Protein AF-A0A958XZW8-F1 (afdb_monomer_lite)

Foldseek 3Di:
DPPVPVVVVVVVCVVVVPDPDVVVVVVVVVVVVVVPDDDDDDDPDDDCVVVVVVVVVVVVVVVVVVVVVVVVVVVVVVVVVVVVVVVQVVLCLVLLQQQFDSCLLVACPDPPQNSQGHGPSGDHPPVSVVVPPVVVVDVVVDPDDPPPDPPPPDPPDDDD

Radius of gyration: 36.6 Å; chains: 1; bounding box: 78×65×106 Å

pLDDT: mean 78.91, std 19.85, range [43.59, 98.62]

Structure (mmCIF, N/CA/C/O backbone):
data_AF-A0A958XZW8-F1
#
_entry.id   AF-A0A958XZW8-F1
#
loop_
_atom_site.group_PDB
_atom_site.id
_atom_site.type_symbol
_atom_site.label_atom_id
_atom_site.label_alt_id
_atom_site.label_comp_id
_atom_site.label_asym_id
_atom_site.label_entity_id
_atom_site.label_seq_id
_atom_site.pdbx_PDB_ins_code
_atom_site.Cartn_x
_atom_site.Cartn_y
_atom_site.Cartn_z
_atom_site.occupancy
_atom_site.B_iso_or_equiv
_atom_site.auth_seq_id
_atom_site.auth_comp_id
_atom_site.auth_asym_id
_atom_site.auth_atom_id
_atom_site.pdbx_PDB_model_num
ATOM 1 N N . MET A 1 1 ? -30.404 42.952 19.477 1.00 46.97 1 MET A N 1
ATOM 2 C CA . MET A 1 1 ? -29.632 41.928 18.743 1.00 46.97 1 MET A CA 1
ATOM 3 C C . MET A 1 1 ? -29.559 40.694 19.629 1.00 46.97 1 MET A C 1
ATOM 5 O O . MET A 1 1 ? -28.821 40.729 20.600 1.00 46.97 1 MET A O 1
ATOM 9 N N . ASN A 1 2 ? -30.398 39.679 19.391 1.00 51.16 2 ASN A N 1
ATOM 10 C CA . ASN A 1 2 ? -30.348 38.408 20.133 1.00 51.16 2 ASN A CA 1
ATOM 11 C C . ASN A 1 2 ? -30.970 37.252 19.317 1.00 51.16 2 ASN A C 1
ATOM 13 O O . ASN A 1 2 ? -31.721 36.444 19.837 1.00 51.16 2 ASN A O 1
ATOM 17 N N . THR A 1 3 ? -30.706 37.211 18.008 1.00 52.12 3 THR A N 1
ATOM 18 C CA . THR A 1 3 ? -31.340 36.283 17.048 1.00 52.12 3 THR A CA 1
ATOM 19 C C . THR A 1 3 ? -30.504 35.031 16.740 1.00 52.12 3 THR A C 1
ATOM 21 O O . THR A 1 3 ? -30.915 34.208 15.928 1.00 52.12 3 THR A O 1
ATOM 24 N N . SER A 1 4 ? -29.332 34.856 17.365 1.00 54.22 4 SER A N 1
ATOM 25 C CA . SER A 1 4 ? -28.443 33.716 17.071 1.00 54.22 4 SER A CA 1
ATOM 26 C C . S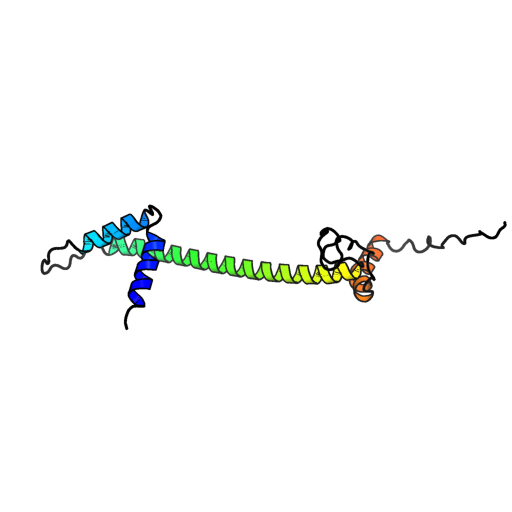ER A 1 4 ? -28.797 32.423 17.811 1.00 54.22 4 SER A C 1
ATOM 28 O O . SER A 1 4 ? 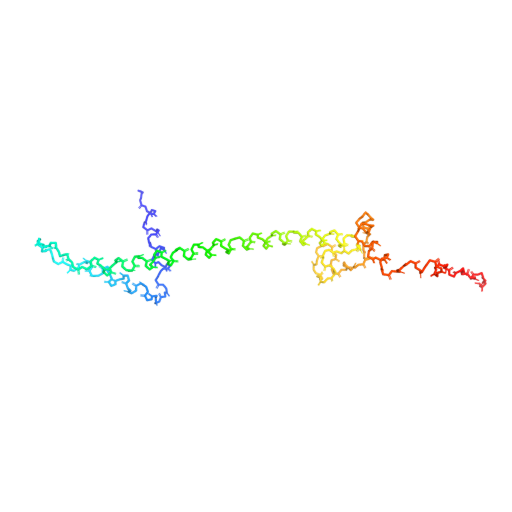-28.465 31.351 17.315 1.00 54.22 4 SER A O 1
ATOM 30 N N . ASN A 1 5 ? -29.477 32.487 18.961 1.00 56.12 5 ASN A N 1
ATOM 31 C CA . ASN A 1 5 ? -29.791 31.279 19.739 1.00 56.12 5 ASN A CA 1
ATOM 32 C C . ASN A 1 5 ? -31.088 30.585 19.292 1.00 56.12 5 ASN A C 1
ATOM 34 O O . ASN A 1 5 ? -31.164 29.359 19.357 1.00 56.12 5 ASN A O 1
ATOM 38 N N . ASP A 1 6 ? -32.059 31.329 18.759 1.00 57.34 6 ASP A N 1
ATOM 39 C CA . ASP A 1 6 ? -33.332 30.756 18.296 1.00 57.34 6 ASP A CA 1
ATOM 40 C C . ASP A 1 6 ? -33.156 29.937 17.004 1.00 57.34 6 ASP A C 1
ATOM 42 O O . ASP A 1 6 ? -33.773 28.885 16.833 1.00 57.34 6 ASP A O 1
ATOM 46 N N . ASN A 1 7 ? -32.220 30.344 16.139 1.00 62.38 7 ASN A N 1
ATOM 47 C CA . ASN A 1 7 ? -31.899 29.625 14.902 1.00 62.38 7 ASN A CA 1
ATOM 48 C C . ASN A 1 7 ? -31.151 28.305 15.142 1.00 62.38 7 ASN A C 1
ATOM 50 O O . ASN A 1 7 ? -31.305 27.362 14.368 1.00 62.38 7 ASN A O 1
ATOM 54 N N . LEU A 1 8 ? -30.369 28.205 16.222 1.00 58.97 8 LEU A N 1
ATOM 55 C CA . LEU A 1 8 ? -29.655 26.972 16.561 1.00 58.97 8 LEU A CA 1
ATOM 56 C C . LEU A 1 8 ? -30.615 25.906 17.112 1.00 58.97 8 LEU A C 1
ATOM 58 O O . LEU A 1 8 ? -30.478 24.726 16.799 1.00 58.97 8 LEU A O 1
ATOM 62 N N . MET A 1 9 ? -31.611 26.327 17.894 1.00 60.00 9 MET A N 1
ATOM 63 C CA . MET A 1 9 ? -32.650 25.450 18.442 1.00 60.00 9 MET A CA 1
ATOM 64 C C . MET A 1 9 ? -33.604 24.947 17.347 1.00 60.00 9 MET A C 1
ATOM 66 O O . MET A 1 9 ? -33.926 23.759 17.319 1.00 60.00 9 MET A O 1
ATOM 70 N N . ALA A 1 10 ? -33.986 25.814 16.401 1.00 64.25 10 ALA A N 1
ATOM 71 C CA . ALA A 1 10 ? -34.830 25.441 15.264 1.00 64.25 10 ALA A CA 1
ATOM 72 C C . ALA A 1 10 ? -34.135 24.440 14.320 1.00 64.25 10 ALA A C 1
ATOM 74 O O . ALA A 1 10 ? -34.711 23.403 13.994 1.00 64.25 10 ALA A O 1
ATOM 75 N N . ALA A 1 11 ? -32.866 24.681 13.969 1.00 64.06 11 ALA A N 1
ATOM 76 C CA . ALA A 1 11 ? -32.090 23.769 13.124 1.00 64.06 11 ALA A CA 1
ATOM 77 C C . ALA A 1 11 ? -31.862 22.395 13.786 1.00 64.06 11 ALA A C 1
ATOM 79 O O . ALA A 1 11 ? -31.885 21.359 13.118 1.00 64.06 11 ALA A O 1
ATOM 80 N N . LEU A 1 12 ? -31.695 22.367 15.113 1.00 62.59 12 LEU A N 1
ATOM 81 C CA . LEU A 1 12 ? -31.555 21.124 15.871 1.00 62.59 12 LEU A CA 1
ATOM 82 C C . LEU A 1 12 ? -32.871 20.327 15.922 1.00 62.59 12 LEU A C 1
ATOM 84 O O . LEU A 1 12 ? -32.843 19.097 15.888 1.00 62.59 12 LEU A O 1
ATOM 88 N N . MET A 1 13 ? -34.025 21.002 15.972 1.00 63.00 13 MET A N 1
ATOM 89 C CA . MET A 1 13 ? -35.333 20.340 15.893 1.00 63.00 13 MET A CA 1
ATOM 90 C C . MET A 1 13 ? -35.613 19.775 14.497 1.00 63.00 13 MET A C 1
ATOM 92 O O . MET A 1 13 ? -36.135 18.667 14.385 1.00 63.00 13 MET A O 1
ATOM 96 N N . GLU A 1 14 ? -35.210 20.477 13.440 1.00 66.25 14 GLU A N 1
ATOM 97 C CA . GLU A 1 14 ? -35.428 20.039 12.058 1.00 66.25 14 GLU A CA 1
ATOM 98 C C . GLU A 1 14 ? -34.575 18.811 11.690 1.00 66.25 14 GLU A C 1
ATOM 100 O O . GLU A 1 14 ? -35.052 17.891 11.026 1.00 66.25 14 GLU A O 1
ATOM 105 N N . GLN A 1 15 ? -33.363 18.698 12.246 1.00 60.94 15 GLN A N 1
ATOM 106 C CA . GLN A 1 15 ? -32.521 17.503 12.100 1.00 60.94 15 GLN A CA 1
ATOM 107 C C . GLN A 1 15 ? -33.044 16.283 12.893 1.00 60.94 15 GLN A C 1
ATOM 109 O O . GLN A 1 15 ? -32.688 15.143 12.585 1.00 60.94 15 GLN A O 1
ATOM 114 N N . MET A 1 16 ? -33.897 16.493 13.903 1.00 56.78 16 MET A N 1
ATOM 115 C CA . MET A 1 16 ? -34.440 15.429 14.763 1.00 56.78 16 MET A CA 1
ATOM 116 C C . MET A 1 16 ? -35.901 15.051 14.463 1.00 56.78 16 MET A C 1
ATOM 118 O O . MET A 1 16 ? -36.366 14.026 14.963 1.00 56.78 16 MET A O 1
ATOM 122 N N . GLY A 1 17 ? -36.617 15.828 13.643 1.00 53.50 17 GLY A N 1
ATOM 123 C CA . GLY A 1 17 ? -38.044 15.635 13.344 1.00 53.50 17 GLY A CA 1
ATOM 124 C C . GLY A 1 17 ? -38.372 14.697 12.173 1.00 53.50 17 GLY A C 1
ATOM 125 O O . GLY A 1 17 ? -39.540 14.399 11.950 1.00 53.50 17 GLY A O 1
ATOM 126 N N . GLY A 1 18 ? -37.374 14.219 11.422 1.00 51.06 18 GLY A N 1
ATOM 127 C CA . GLY A 1 18 ? -37.601 13.525 10.145 1.00 51.06 18 GLY A CA 1
ATOM 128 C C . GLY A 1 18 ? -37.793 12.005 10.193 1.00 51.06 18 GLY A C 1
ATOM 129 O O . GLY A 1 18 ? -38.060 11.410 9.157 1.00 51.06 18 GLY A O 1
ATOM 130 N N . ASN A 1 19 ? -37.640 11.342 11.342 1.00 54.47 19 ASN A N 1
ATOM 131 C CA . ASN A 1 19 ? -37.806 9.889 11.419 1.00 54.47 19 ASN A CA 1
ATOM 132 C C . ASN A 1 19 ? -38.362 9.469 12.777 1.00 54.47 19 ASN A C 1
ATOM 134 O O . ASN A 1 19 ? -37.862 9.916 13.808 1.00 54.47 19 ASN A O 1
ATOM 138 N N . ASN A 1 20 ? -39.354 8.573 12.754 1.00 57.66 20 ASN A N 1
ATOM 139 C CA . ASN A 1 20 ? -40.011 7.921 13.894 1.00 57.66 20 ASN A CA 1
ATOM 140 C C . ASN A 1 20 ? -39.010 7.138 14.759 1.00 57.66 20 ASN A C 1
ATOM 142 O O . ASN A 1 20 ? -38.967 5.909 14.756 1.00 57.66 20 ASN A O 1
ATOM 146 N N . ASN A 1 21 ? -38.140 7.852 15.466 1.00 63.53 21 ASN A N 1
ATOM 147 C CA . ASN A 1 21 ? -37.082 7.262 16.254 1.00 63.53 21 ASN A CA 1
ATOM 148 C C . ASN A 1 21 ? -37.671 6.935 17.636 1.00 63.53 21 ASN A C 1
ATOM 150 O O . ASN A 1 21 ? -38.019 7.864 18.371 1.00 63.53 21 ASN A O 1
ATOM 154 N N . PRO A 1 22 ? -37.770 5.654 18.041 1.00 65.56 22 PRO A N 1
ATOM 155 C CA . PRO A 1 22 ? -38.412 5.245 19.301 1.00 65.56 22 PRO A CA 1
ATOM 156 C C . PRO A 1 22 ? -37.764 5.878 20.546 1.00 65.56 22 PRO A C 1
ATOM 158 O O . PRO A 1 22 ? -38.363 5.956 21.616 1.00 65.56 22 PRO A O 1
ATOM 161 N N . LYS A 1 23 ? -36.537 6.394 20.405 1.00 62.50 23 LYS A N 1
ATOM 162 C CA . LYS A 1 23 ? -35.839 7.162 21.442 1.00 62.50 23 LYS A CA 1
ATOM 163 C C . LYS A 1 23 ? -36.467 8.538 21.707 1.00 62.50 23 LYS A C 1
ATOM 165 O O . LYS A 1 23 ? -36.442 8.978 22.851 1.00 62.50 23 LYS A O 1
ATOM 170 N N . MET A 1 24 ? -37.042 9.197 20.696 1.00 69.06 24 MET A N 1
ATOM 171 C CA . MET A 1 24 ? -37.719 10.495 20.853 1.00 69.06 24 MET A CA 1
ATOM 172 C C . MET A 1 24 ? -39.101 10.348 21.480 1.00 69.06 24 MET A C 1
ATOM 174 O O . MET A 1 24 ? -39.472 11.161 22.320 1.00 69.06 24 MET A O 1
ATOM 178 N N . GLU A 1 25 ? -39.827 9.278 21.155 1.00 68.50 25 GLU A N 1
ATOM 179 C CA . GLU A 1 25 ? -41.091 8.950 21.823 1.00 68.50 25 GLU A CA 1
ATOM 180 C C . GLU A 1 25 ? -40.869 8.716 23.326 1.00 68.50 25 GLU A C 1
ATOM 182 O O . GLU A 1 25 ? -41.598 9.237 24.171 1.00 68.50 25 GLU A O 1
ATOM 187 N N . MET A 1 26 ? -39.786 8.014 23.674 1.00 74.56 26 MET A N 1
ATOM 188 C CA . MET A 1 26 ? -39.373 7.831 25.063 1.00 74.56 26 MET A CA 1
ATOM 189 C C . MET A 1 26 ? -38.987 9.160 25.733 1.00 74.56 26 MET A C 1
ATOM 191 O O . MET A 1 26 ? -39.375 9.394 26.877 1.00 74.56 26 MET A O 1
ATOM 195 N N . LEU A 1 27 ? -38.277 10.049 25.030 1.00 79.31 27 LEU A N 1
ATOM 196 C CA . LEU A 1 27 ? -37.881 11.358 25.559 1.00 79.31 27 LEU A CA 1
ATOM 197 C C . LEU A 1 27 ? -39.095 12.274 25.805 1.00 79.31 27 LEU A C 1
ATOM 199 O O . LEU A 1 27 ? -39.205 12.882 26.869 1.00 79.31 27 LEU A O 1
ATOM 203 N N . ALA A 1 28 ? -40.039 12.319 24.861 1.00 77.06 28 ALA A N 1
ATOM 204 C CA . ALA A 1 28 ? -41.285 13.073 24.980 1.00 77.06 28 ALA A CA 1
ATOM 205 C C . ALA A 1 28 ? -42.142 12.565 26.150 1.00 77.06 28 ALA A C 1
ATOM 207 O O . ALA A 1 28 ? -42.700 13.358 26.909 1.00 77.06 28 ALA A O 1
ATOM 208 N N . LYS A 1 29 ? -42.181 11.244 26.360 1.00 73.19 29 LYS A N 1
ATOM 209 C CA . LYS A 1 29 ? -42.893 10.621 27.483 1.00 73.19 29 LYS A CA 1
ATOM 210 C C . LYS A 1 29 ? -42.272 10.969 28.840 1.00 73.19 29 LYS A C 1
ATOM 212 O O . LYS A 1 29 ? -43.008 11.176 29.800 1.00 73.19 29 LYS A O 1
ATOM 217 N N . ILE A 1 30 ? -40.942 11.088 28.912 1.00 77.56 30 ILE A N 1
ATOM 218 C CA . ILE A 1 30 ? -40.216 11.504 30.126 1.00 77.56 30 ILE A CA 1
ATOM 219 C C . ILE A 1 30 ? -40.477 12.984 30.443 1.00 77.56 30 ILE A C 1
ATOM 221 O O . ILE A 1 30 ? -40.742 13.322 31.597 1.00 77.56 30 ILE A O 1
ATOM 225 N N . LEU A 1 31 ? -40.467 13.858 29.431 1.00 78.19 31 LEU A N 1
ATOM 226 C CA . LEU A 1 31 ? -40.761 15.287 29.605 1.00 78.19 31 LEU A CA 1
ATOM 227 C C . LEU A 1 31 ? -42.217 15.525 30.036 1.00 78.19 31 LEU A C 1
ATOM 229 O O . LEU A 1 31 ? -42.473 16.303 30.954 1.00 78.19 31 LEU A O 1
ATOM 233 N N . ALA A 1 32 ? -43.170 14.797 29.448 1.00 71.44 32 ALA A N 1
ATOM 234 C CA . ALA A 1 32 ? -44.581 14.872 29.829 1.00 71.44 32 ALA A CA 1
ATOM 235 C C . ALA A 1 32 ? -44.852 14.348 31.254 1.00 71.44 32 ALA A C 1
ATOM 237 O O . ALA A 1 32 ? -45.772 14.822 31.922 1.00 71.44 32 ALA A O 1
ATOM 238 N N . GLN A 1 33 ? -44.047 13.397 31.745 1.00 69.56 33 GLN A N 1
ATOM 239 C CA . GLN A 1 33 ? -44.159 12.880 33.113 1.00 69.56 33 GLN A CA 1
ATOM 240 C C . GLN A 1 33 ? -43.666 13.867 34.175 1.00 69.56 33 GLN A C 1
ATOM 242 O O . GLN A 1 33 ? -44.190 13.860 35.288 1.00 69.56 33 GLN A O 1
ATOM 247 N N . GLN A 1 34 ? -42.693 14.722 33.852 1.00 63.12 34 GLN A N 1
ATOM 248 C CA . GLN A 1 34 ? -42.185 15.717 34.800 1.00 63.12 34 GLN A CA 1
ATOM 249 C C . GLN A 1 34 ? -43.134 16.908 34.981 1.00 63.12 34 GLN A C 1
ATOM 251 O O . GLN A 1 34 ? -43.171 17.488 36.061 1.00 63.12 34 GLN A O 1
ATOM 256 N N . ASN A 1 35 ? -43.941 17.243 33.970 1.00 59.31 35 ASN A N 1
ATOM 257 C CA . ASN A 1 35 ? -44.800 18.431 34.013 1.00 59.31 35 ASN A CA 1
ATOM 258 C C . ASN A 1 35 ? -46.166 18.208 34.702 1.00 59.31 35 ASN A C 1
ATOM 260 O O . ASN A 1 35 ? -46.950 19.142 34.818 1.00 59.31 35 ASN A O 1
ATOM 264 N N . ASN A 1 36 ? -46.463 16.980 35.151 1.00 57.66 36 ASN A N 1
ATOM 265 C CA . ASN A 1 36 ? -47.753 16.594 35.745 1.00 57.66 36 ASN A CA 1
ATOM 266 C C . ASN A 1 36 ? -47.668 16.173 37.227 1.00 57.66 36 ASN A C 1
ATOM 268 O O . ASN A 1 36 ? -48.584 15.522 37.730 1.00 57.66 36 ASN A O 1
ATOM 272 N N . GLN A 1 37 ? -46.600 16.517 37.957 1.00 51.56 37 GLN A N 1
ATOM 273 C CA . GLN A 1 37 ? -46.561 16.272 39.405 1.00 51.56 37 GLN A CA 1
ATOM 274 C C . GLN A 1 37 ? -47.214 17.426 40.189 1.00 51.56 37 GLN A C 1
ATOM 276 O O . GLN A 1 37 ? -46.664 18.528 40.205 1.00 51.56 37 GLN A O 1
ATOM 281 N N . PRO A 1 38 ? -48.349 17.202 40.886 1.00 49.44 38 PRO A N 1
ATOM 282 C CA . PRO A 1 38 ? -48.848 18.159 41.863 1.00 49.44 38 PRO A CA 1
ATOM 283 C C . PRO A 1 38 ? -47.875 18.242 43.046 1.00 49.44 38 PRO A C 1
ATOM 285 O O . PRO A 1 38 ? -47.412 17.224 43.567 1.00 49.44 38 PRO A O 1
ATOM 288 N N . GLN A 1 39 ? -47.568 19.473 43.456 1.00 51.38 39 GLN A N 1
ATOM 289 C CA . GLN A 1 39 ? -46.742 19.778 44.620 1.00 51.38 39 GLN A CA 1
ATOM 290 C C . GLN A 1 39 ? -47.361 19.149 45.874 1.00 51.38 39 GLN A C 1
ATOM 292 O O . GLN A 1 39 ? -48.401 19.603 46.346 1.00 51.38 39 GLN A O 1
ATOM 297 N N . ASN A 1 40 ? -46.724 18.108 46.412 1.00 48.62 40 ASN A N 1
ATOM 298 C CA . ASN A 1 40 ? -47.067 17.538 47.707 1.00 48.62 40 ASN A CA 1
ATOM 299 C C . ASN A 1 40 ? -45.811 17.464 48.577 1.00 48.62 40 ASN A C 1
ATOM 301 O O . ASN A 1 40 ? -44.756 16.977 48.167 1.00 48.62 40 ASN A O 1
ATOM 305 N N . THR A 1 41 ? -45.941 18.034 49.765 1.00 49.28 41 THR A N 1
ATOM 306 C CA . THR A 1 41 ? -44.925 18.222 50.791 1.00 49.28 41 THR A CA 1
ATOM 307 C C . THR A 1 41 ? -44.518 16.900 51.451 1.00 49.28 41 THR A C 1
ATOM 309 O O . THR A 1 41 ? -45.343 16.042 51.732 1.00 49.28 41 THR A O 1
ATOM 312 N N . ALA A 1 42 ? -43.216 16.786 51.733 1.00 59.81 42 ALA A N 1
ATOM 313 C CA . ALA A 1 42 ? -42.588 15.917 52.733 1.00 59.81 42 ALA A CA 1
ATOM 314 C C . ALA A 1 42 ? -42.960 14.417 52.746 1.00 59.81 42 ALA A C 1
ATOM 316 O O . ALA A 1 42 ? -43.806 13.982 53.519 1.00 59.81 42 ALA A O 1
ATOM 317 N N . GLN A 1 43 ? -42.169 13.604 52.036 1.00 47.53 43 GLN A N 1
ATOM 318 C CA . GLN A 1 43 ? -41.684 12.307 52.536 1.00 47.53 43 GLN A CA 1
ATOM 319 C C . GLN A 1 43 ? -40.476 11.845 51.692 1.00 47.53 43 GLN A C 1
ATOM 321 O O . GLN A 1 43 ? -40.622 11.643 50.485 1.00 47.53 43 GLN A O 1
ATOM 326 N N . PRO A 1 44 ? -39.276 11.660 52.275 1.00 50.91 44 PRO A N 1
ATOM 327 C CA . PRO A 1 44 ? -38.176 11.017 51.572 1.00 50.91 44 PRO A CA 1
ATOM 328 C C . PRO A 1 44 ? -38.483 9.522 51.487 1.00 50.91 44 PRO A C 1
ATOM 330 O O . PRO A 1 44 ? -38.335 8.807 52.472 1.00 50.91 44 PRO A O 1
ATOM 333 N N . GLN A 1 45 ? -38.941 9.051 50.325 1.00 52.91 45 GLN A N 1
ATOM 334 C CA . GLN A 1 45 ? -39.088 7.621 50.044 1.00 52.91 45 GLN A CA 1
ATOM 335 C C . GLN A 1 45 ? -37.697 6.982 49.872 1.00 52.91 45 GLN A C 1
ATOM 337 O O . GLN A 1 45 ? -37.019 7.268 48.880 1.00 52.91 45 GLN A O 1
ATOM 342 N N . PRO A 1 46 ? -37.253 6.079 50.765 1.00 59.16 46 PRO A N 1
ATOM 343 C CA . PRO A 1 46 ? -35.989 5.378 50.628 1.00 59.16 46 PRO A CA 1
ATOM 344 C C . PRO A 1 46 ? -36.279 3.914 50.278 1.00 59.16 46 PRO A C 1
ATOM 346 O O . PRO A 1 46 ? -36.381 3.088 51.175 1.00 59.16 46 PRO A O 1
ATOM 349 N N . ALA A 1 47 ? -36.472 3.563 48.999 1.00 50.31 47 ALA A N 1
ATOM 350 C CA . ALA A 1 47 ? -36.718 2.147 48.658 1.00 50.31 47 ALA A CA 1
ATOM 351 C C . ALA A 1 47 ? -36.470 1.715 47.197 1.00 50.31 47 ALA A C 1
ATOM 353 O O . ALA A 1 47 ? -36.998 0.694 46.773 1.00 50.31 47 ALA A O 1
ATOM 354 N N . ASN A 1 48 ? -35.681 2.440 46.393 1.00 54.00 48 ASN A N 1
ATOM 355 C CA . ASN A 1 48 ? -35.280 1.937 45.061 1.00 54.00 48 ASN A CA 1
ATOM 356 C C . ASN A 1 48 ? -33.786 2.106 44.732 1.00 54.00 48 ASN A C 1
ATOM 358 O O . ASN A 1 48 ? -33.361 1.795 43.620 1.00 54.00 48 ASN A O 1
ATOM 362 N N . GLY A 1 49 ? -32.962 2.541 45.693 1.00 56.06 49 GLY A N 1
ATOM 363 C CA . GLY A 1 49 ? -31.528 2.779 45.484 1.00 56.06 49 GLY A CA 1
ATOM 364 C C . GLY A 1 49 ? -30.739 1.542 45.035 1.00 56.06 49 GLY A C 1
ATOM 365 O O . GLY A 1 49 ? -29.750 1.677 44.317 1.00 56.06 49 GLY A O 1
ATOM 366 N N . ASP A 1 50 ? -31.187 0.333 45.379 1.00 61.78 50 ASP A N 1
ATOM 367 C CA . ASP A 1 50 ? -30.447 -0.893 45.056 1.00 61.78 50 ASP A CA 1
ATOM 368 C C . ASP A 1 50 ? -30.662 -1.385 43.617 1.00 61.78 50 ASP A C 1
ATOM 370 O O . ASP A 1 50 ? -29.737 -1.939 43.018 1.00 61.78 50 ASP A O 1
ATOM 374 N N . LYS A 1 51 ? -31.812 -1.085 42.992 1.00 59.91 51 LYS A N 1
ATOM 375 C CA . LYS A 1 51 ? -32.051 -1.398 41.568 1.00 59.91 51 LYS A CA 1
ATOM 376 C C . LYS A 1 51 ? -31.219 -0.511 40.634 1.00 59.91 51 LYS A C 1
ATOM 378 O O . LYS A 1 51 ? -30.673 -1.003 39.645 1.00 59.91 51 LYS A O 1
ATOM 383 N N . TYR A 1 52 ? -31.053 0.769 40.972 1.00 68.50 52 TYR A N 1
ATOM 384 C CA . TYR A 1 52 ? -30.253 1.704 40.171 1.00 68.50 52 TYR A CA 1
ATOM 385 C C . TYR A 1 52 ? -28.740 1.457 40.295 1.00 68.50 52 TYR A C 1
ATOM 387 O O . TYR A 1 52 ? -28.012 1.630 39.317 1.00 68.50 52 TYR A O 1
ATOM 395 N N . LYS A 1 53 ? -28.254 0.951 41.440 1.00 76.88 53 LYS A N 1
ATOM 396 C CA . LYS A 1 53 ? -26.842 0.545 41.608 1.00 76.88 53 LYS A CA 1
ATOM 397 C C . LYS A 1 53 ? -26.436 -0.582 40.652 1.00 76.88 53 LYS A C 1
ATOM 399 O O . LYS A 1 53 ? -25.333 -0.552 40.106 1.00 76.88 53 LYS A O 1
ATOM 404 N N . GLY A 1 54 ? -27.316 -1.561 40.420 1.00 80.94 54 GLY A N 1
ATOM 405 C CA . GLY A 1 54 ? -27.062 -2.660 39.480 1.00 80.94 54 GLY A CA 1
ATOM 406 C C . GLY A 1 54 ? -26.955 -2.183 38.028 1.00 80.94 54 GLY A C 1
ATOM 407 O O . GLY A 1 54 ? -26.029 -2.566 37.310 1.00 80.94 54 GLY A O 1
ATOM 408 N N . GLN A 1 55 ? -27.852 -1.284 37.613 1.00 87.00 55 GLN A N 1
ATOM 409 C CA . GLN A 1 55 ? -27.821 -0.686 36.275 1.00 87.00 55 GLN A CA 1
ATOM 410 C C . GLN A 1 55 ? -26.589 0.201 36.067 1.00 87.00 55 GLN A C 1
ATOM 412 O O . GLN A 1 55 ? -25.939 0.093 35.028 1.00 87.00 55 GLN A O 1
ATOM 417 N N . ALA A 1 56 ? -26.211 1.007 37.065 1.00 88.62 56 ALA A N 1
ATOM 418 C CA . ALA A 1 56 ? -25.013 1.841 37.004 1.00 88.62 56 ALA A CA 1
ATOM 419 C C . ALA A 1 56 ? -23.737 1.001 36.826 1.00 88.62 56 ALA A C 1
ATOM 421 O O . ALA A 1 56 ? -22.915 1.307 35.965 1.00 88.62 56 ALA A O 1
ATOM 422 N N . ARG A 1 57 ? -23.600 -0.113 37.562 1.00 90.25 57 ARG A N 1
ATOM 423 C CA . ARG A 1 57 ? -22.470 -1.046 37.400 1.00 90.25 57 ARG A CA 1
ATOM 424 C C . ARG A 1 57 ? -22.421 -1.657 36.000 1.00 90.25 57 ARG A C 1
ATOM 426 O O . ARG A 1 57 ? -21.351 -1.703 35.397 1.00 90.25 57 ARG A O 1
ATOM 433 N N . LYS A 1 58 ? -23.570 -2.080 35.459 1.00 93.69 58 LYS A N 1
ATOM 434 C CA . LYS A 1 58 ? -23.657 -2.630 34.097 1.00 93.69 58 LYS A CA 1
ATOM 435 C C . LYS A 1 58 ? -23.284 -1.586 33.039 1.00 93.69 58 LYS A C 1
ATOM 437 O O . LYS A 1 58 ? -22.539 -1.898 32.116 1.00 93.69 58 LYS A O 1
ATOM 442 N N . LEU A 1 59 ? -23.750 -0.347 33.197 1.00 95.81 59 LEU A N 1
ATOM 443 C CA . LEU A 1 59 ? -23.430 0.757 32.293 1.00 95.81 59 LEU A CA 1
ATOM 444 C C . LEU A 1 59 ? -21.943 1.137 32.350 1.00 95.81 59 LEU A C 1
ATOM 446 O O . LEU A 1 59 ? -21.343 1.415 31.316 1.00 95.81 59 LEU A O 1
ATOM 450 N N . MET A 1 60 ? -21.331 1.125 33.537 1.00 94.38 60 MET A N 1
ATOM 451 C CA . MET A 1 60 ? -19.891 1.359 33.694 1.00 94.38 60 MET A CA 1
ATOM 452 C C . MET A 1 60 ? -19.060 0.247 33.049 1.00 94.38 60 MET A C 1
ATOM 454 O O . MET A 1 60 ? -18.095 0.547 32.350 1.00 94.38 60 MET A O 1
ATOM 458 N N . ALA A 1 61 ? -19.448 -1.020 33.231 1.00 95.94 61 ALA A N 1
ATOM 459 C CA . ALA A 1 61 ? -18.782 -2.154 32.591 1.00 95.94 61 ALA A CA 1
ATOM 460 C C . ALA A 1 61 ? -18.866 -2.069 31.058 1.00 95.94 61 ALA A C 1
ATOM 462 O O . ALA A 1 61 ? -17.849 -2.215 30.385 1.00 95.94 61 ALA A O 1
ATOM 463 N N . LEU A 1 62 ? -20.044 -1.738 30.519 1.00 97.31 62 LEU A N 1
ATOM 464 C CA . LEU A 1 62 ? -20.238 -1.552 29.081 1.00 97.31 62 LEU A CA 1
ATOM 465 C C . LEU A 1 62 ? -19.419 -0.375 28.533 1.00 97.31 62 LEU A C 1
ATOM 467 O O . LEU A 1 62 ? -18.783 -0.501 27.493 1.00 97.31 62 LEU A O 1
ATOM 471 N N . ASN A 1 63 ? -19.400 0.765 29.232 1.00 96.44 63 ASN A N 1
ATOM 472 C CA . ASN A 1 63 ? -18.585 1.915 28.828 1.00 96.44 63 ASN A CA 1
ATOM 473 C C . ASN A 1 63 ? -17.089 1.594 28.852 1.00 96.44 63 ASN A C 1
ATOM 475 O O . ASN A 1 63 ? -16.353 2.037 27.972 1.00 96.44 63 ASN A O 1
ATOM 479 N N . LYS A 1 64 ? -16.640 0.814 29.842 1.00 97.94 64 LYS A N 1
ATOM 480 C CA . LYS A 1 64 ? -15.259 0.337 29.908 1.00 97.94 64 LYS A CA 1
ATOM 481 C C . LYS A 1 64 ? -14.936 -0.549 28.704 1.00 97.94 64 LYS A C 1
ATOM 483 O O . LYS A 1 64 ? -13.978 -0.264 27.998 1.00 97.94 64 LYS A O 1
ATOM 488 N N . GLU A 1 65 ? -15.777 -1.540 28.413 1.00 98.06 65 GLU A N 1
ATOM 489 C CA . GLU A 1 65 ? -15.600 -2.430 27.259 1.00 98.06 65 GLU A CA 1
ATOM 490 C C . GLU A 1 65 ? -15.582 -1.659 25.931 1.00 98.06 65 GLU A C 1
ATOM 492 O O . GLU A 1 65 ? -14.727 -1.895 25.076 1.00 98.06 65 GLU A O 1
ATOM 497 N N . LEU A 1 66 ? -16.497 -0.700 25.758 1.00 98.31 66 LEU A N 1
ATOM 498 C CA . LEU A 1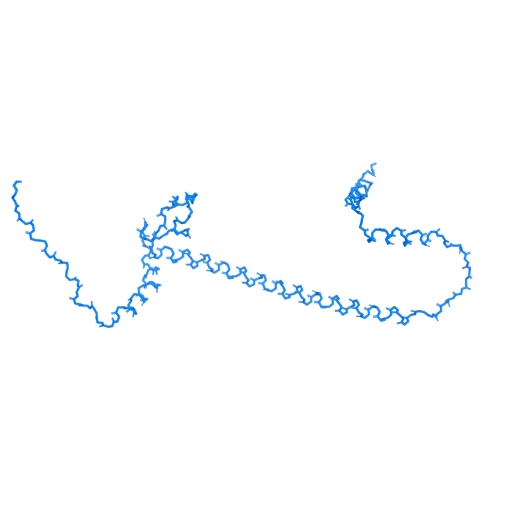 66 ? -16.545 0.142 24.565 1.00 98.31 66 LEU A CA 1
ATOM 499 C C . LEU A 1 66 ? -15.269 0.979 24.423 1.00 98.31 66 LEU A C 1
ATOM 501 O O . LEU A 1 66 ? -14.724 1.089 23.326 1.00 98.31 66 LEU A O 1
ATOM 505 N N . LYS A 1 67 ? -14.768 1.542 25.527 1.00 98.38 67 LYS A N 1
ATOM 506 C CA . LYS A 1 67 ? -13.522 2.313 25.542 1.00 98.38 67 LYS A CA 1
ATOM 507 C C . LYS A 1 67 ? -12.318 1.444 25.174 1.00 98.38 67 LYS A C 1
ATOM 509 O O . LYS A 1 67 ? -11.495 1.882 24.372 1.00 98.38 67 LYS A O 1
ATOM 514 N N . ASP A 1 68 ? -12.250 0.223 25.695 1.00 98.50 68 ASP A N 1
ATOM 515 C CA . ASP A 1 68 ? -11.175 -0.727 25.395 1.00 98.50 68 ASP A CA 1
ATOM 516 C C . ASP A 1 68 ? -11.202 -1.140 23.912 1.00 98.50 68 ASP A C 1
ATOM 518 O O . ASP A 1 68 ? -10.171 -1.123 23.236 1.00 98.50 68 ASP A O 1
ATOM 522 N N . LYS A 1 69 ? -12.393 -1.405 23.357 1.00 98.38 69 LYS A N 1
ATOM 523 C CA . LYS A 1 69 ? -12.582 -1.677 21.920 1.00 98.38 69 LYS A CA 1
ATOM 524 C C . LYS A 1 69 ? -12.181 -0.493 21.044 1.00 98.38 69 LYS A C 1
ATOM 526 O O . LYS A 1 69 ? -11.505 -0.682 20.036 1.00 98.38 69 LYS A O 1
ATOM 531 N N . LEU A 1 70 ? -12.562 0.726 21.424 1.00 98.56 70 LEU A N 1
ATOM 532 C CA . LEU A 1 70 ? -12.163 1.934 20.698 1.00 98.56 70 LEU A CA 1
ATOM 533 C C . LEU A 1 70 ? -10.647 2.130 20.719 1.00 98.56 70 LEU A C 1
ATOM 535 O O . LEU A 1 70 ? -10.074 2.520 19.704 1.00 98.56 70 LEU A O 1
ATOM 539 N N . LEU A 1 71 ? -9.995 1.853 21.849 1.00 98.62 71 LEU A N 1
ATOM 540 C CA . LEU A 1 71 ? -8.541 1.927 21.952 1.00 98.62 71 LEU A CA 1
ATOM 541 C C . LEU A 1 71 ? -7.868 0.905 21.027 1.00 98.62 71 LEU A C 1
ATOM 543 O O . LEU A 1 71 ? -6.931 1.252 20.309 1.00 98.62 71 LEU A O 1
ATOM 547 N N . LEU A 1 72 ? -8.381 -0.327 20.995 1.00 98.50 72 LEU A N 1
ATOM 548 C CA . LEU A 1 72 ? -7.879 -1.374 20.109 1.00 98.50 72 LEU A CA 1
ATOM 549 C C . LEU A 1 72 ? -8.029 -0.995 18.630 1.00 98.50 72 LEU A C 1
ATOM 551 O O . LEU A 1 72 ? -7.061 -1.083 17.878 1.00 98.50 72 LEU A O 1
ATOM 555 N N . LEU A 1 73 ? -9.213 -0.532 18.220 1.00 98.56 73 LEU A N 1
ATOM 556 C CA . LEU A 1 73 ? -9.476 -0.128 16.836 1.00 98.56 73 LEU A CA 1
ATOM 557 C C . LEU A 1 73 ? -8.594 1.045 16.399 1.00 98.56 73 LEU A C 1
ATOM 559 O O . LEU A 1 73 ? -8.111 1.061 15.269 1.00 98.56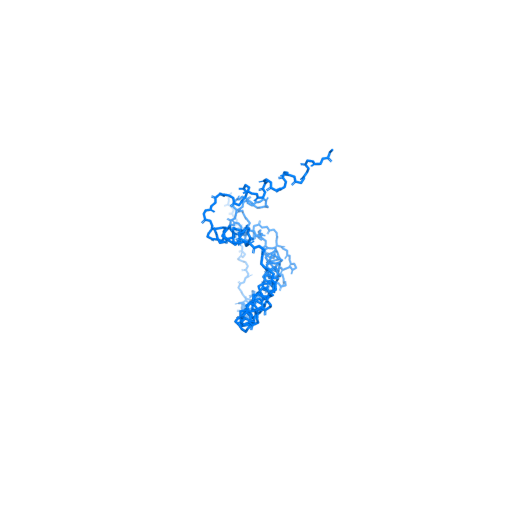 73 LEU A O 1
ATOM 563 N N . LYS A 1 74 ? -8.344 2.013 17.289 1.00 98.38 74 LYS A N 1
ATOM 564 C CA . LYS A 1 74 ? -7.413 3.116 17.009 1.00 98.38 74 LYS A CA 1
ATOM 565 C C . LYS A 1 74 ? -6.001 2.603 16.748 1.00 98.38 74 LYS A C 1
ATOM 567 O O . LYS A 1 74 ? -5.418 2.954 15.727 1.00 98.38 74 LYS A O 1
ATOM 572 N N . LYS A 1 75 ? -5.504 1.710 17.606 1.00 98.56 75 LYS A N 1
ATOM 573 C CA . LYS A 1 75 ? -4.186 1.092 17.428 1.00 98.56 75 LYS A CA 1
ATOM 574 C C . LYS A 1 75 ? -4.092 0.320 16.108 1.00 98.56 75 LYS A C 1
ATOM 576 O O . LYS A 1 75 ? -3.107 0.448 15.392 1.00 98.56 75 LYS A O 1
ATOM 581 N N . GLN A 1 76 ? -5.122 -0.453 15.764 1.00 98.25 76 GLN A N 1
ATOM 582 C CA . GLN A 1 76 ? -5.166 -1.190 14.496 1.00 98.25 76 GLN A CA 1
ATOM 583 C C . GLN A 1 76 ? -5.161 -0.254 13.285 1.00 98.25 76 GLN A C 1
ATOM 585 O O . GLN A 1 76 ? -4.451 -0.507 12.315 1.00 98.25 76 GLN A O 1
ATOM 590 N N . LYS A 1 77 ? -5.916 0.849 13.346 1.00 98.56 77 LYS A N 1
ATOM 591 C CA . LYS A 1 77 ? -5.912 1.869 12.295 1.00 98.56 77 LYS A CA 1
ATOM 592 C C . LYS A 1 77 ? -4.516 2.459 12.101 1.00 98.56 77 LYS A C 1
ATOM 594 O O . LYS A 1 77 ? -4.070 2.577 10.968 1.00 98.56 77 LYS A O 1
ATOM 599 N N . GLU A 1 78 ? -3.838 2.823 13.185 1.00 98.44 78 GLU A N 1
ATOM 600 C CA . GLU A 1 78 ? -2.483 3.383 13.123 1.00 98.44 78 GLU A CA 1
ATOM 601 C C . GLU A 1 78 ? -1.497 2.404 12.479 1.00 98.44 78 GLU A C 1
ATOM 603 O O . GLU A 1 78 ? -0.734 2.795 11.601 1.00 98.44 78 GLU A O 1
ATOM 608 N N . GLN A 1 79 ? -1.571 1.122 12.840 1.00 97.94 79 GLN A N 1
ATOM 609 C CA . GLN A 1 79 ? -0.742 0.083 12.225 1.00 97.94 79 GLN A CA 1
ATOM 610 C C . GLN A 1 79 ? -1.012 -0.059 10.723 1.00 97.94 79 GLN A C 1
ATOM 612 O O . GLN A 1 79 ? -0.075 -0.132 9.936 1.00 97.94 79 GLN A O 1
ATOM 617 N N . LEU A 1 80 ? -2.281 -0.071 10.307 1.00 98.31 80 LEU A N 1
ATOM 618 C CA . LEU A 1 80 ? -2.637 -0.167 8.889 1.00 98.31 80 LEU A CA 1
ATOM 619 C C . LEU A 1 80 ? -2.126 1.025 8.077 1.00 98.31 80 LEU A C 1
ATOM 621 O O . LEU A 1 80 ? -1.666 0.830 6.956 1.00 98.31 80 LEU A O 1
ATOM 625 N N . LEU A 1 81 ? -2.177 2.234 8.641 1.00 97.94 81 LEU A N 1
ATOM 626 C CA . LEU A 1 81 ? -1.632 3.422 7.985 1.00 97.94 81 LEU A CA 1
ATOM 627 C C . LEU A 1 81 ? -0.113 3.312 7.807 1.00 97.94 81 LEU A C 1
ATOM 629 O O . LEU A 1 81 ? 0.377 3.526 6.707 1.00 97.94 81 LEU A O 1
ATOM 633 N N . GLN A 1 82 ? 0.609 2.863 8.838 1.00 97.56 82 GLN A N 1
ATOM 634 C CA . GLN A 1 82 ? 2.056 2.627 8.743 1.00 97.56 82 GLN A CA 1
ATOM 635 C C . GLN A 1 82 ? 2.411 1.592 7.670 1.00 97.56 82 GLN A C 1
ATOM 637 O O . GLN A 1 82 ? 3.382 1.765 6.936 1.00 97.56 82 GLN A O 1
ATOM 642 N N . TYR A 1 83 ? 1.627 0.516 7.558 1.00 98.00 83 TYR A N 1
ATOM 643 C CA . TYR A 1 83 ? 1.837 -0.474 6.503 1.00 98.00 83 TYR A CA 1
ATOM 644 C C . TYR A 1 83 ? 1.579 0.098 5.112 1.00 98.00 83 TYR A C 1
ATOM 646 O O . TYR A 1 83 ? 2.323 -0.216 4.189 1.00 98.00 83 TYR A O 1
ATOM 654 N N . LEU A 1 84 ? 0.543 0.922 4.952 1.00 98.00 84 LEU A N 1
ATOM 655 C CA . LEU A 1 84 ? 0.223 1.541 3.670 1.00 98.00 84 LEU A CA 1
ATOM 656 C C . LEU A 1 84 ? 1.352 2.466 3.200 1.00 98.00 84 LEU A C 1
ATOM 658 O O . LEU A 1 84 ? 1.778 2.346 2.054 1.00 98.00 84 LEU A O 1
ATOM 662 N N . ASP A 1 85 ? 1.883 3.302 4.093 1.00 97.06 85 ASP A N 1
ATOM 663 C CA . ASP A 1 85 ? 3.018 4.180 3.788 1.00 97.06 85 ASP A CA 1
ATOM 664 C C . ASP A 1 85 ? 4.249 3.361 3.371 1.00 97.06 85 ASP A C 1
ATOM 666 O O . ASP A 1 85 ? 4.840 3.601 2.318 1.00 97.06 85 ASP A O 1
ATOM 670 N N . TYR A 1 86 ? 4.563 2.308 4.132 1.00 97.12 86 TYR A N 1
ATOM 671 C CA . TYR A 1 86 ? 5.650 1.388 3.799 1.00 97.12 86 TYR A CA 1
ATOM 672 C C . TYR A 1 86 ? 5.470 0.739 2.418 1.00 97.12 86 TYR A C 1
ATOM 674 O O . TYR A 1 86 ? 6.412 0.684 1.629 1.00 97.12 86 TYR A O 1
ATOM 682 N N . PHE A 1 87 ? 4.267 0.260 2.087 1.00 97.44 87 PHE A N 1
ATOM 683 C CA . PHE A 1 87 ? 4.014 -0.359 0.784 1.00 97.44 87 PHE A CA 1
ATOM 684 C C . PHE A 1 87 ? 4.129 0.632 -0.372 1.00 97.44 87 PHE A C 1
ATOM 686 O O . PHE A 1 87 ? 4.625 0.251 -1.431 1.00 97.44 87 PHE A O 1
ATOM 693 N N . ILE A 1 88 ? 3.710 1.885 -0.185 1.00 96.81 88 ILE A N 1
ATOM 694 C CA . ILE A 1 88 ? 3.867 2.933 -1.200 1.00 96.81 88 ILE A CA 1
ATOM 695 C C . ILE A 1 88 ? 5.352 3.176 -1.479 1.00 96.81 88 ILE A C 1
ATOM 697 O O . ILE A 1 88 ? 5.762 3.165 -2.640 1.00 96.81 88 ILE A O 1
ATOM 701 N N . GLU A 1 89 ? 6.166 3.333 -0.433 1.00 96.44 89 GLU A N 1
ATOM 702 C CA . GLU A 1 89 ? 7.610 3.544 -0.569 1.00 96.44 89 GLU A CA 1
ATOM 703 C C . GLU A 1 89 ? 8.296 2.358 -1.251 1.00 96.44 89 GLU A C 1
ATOM 705 O O . GLU A 1 89 ? 9.057 2.530 -2.206 1.00 96.44 89 GLU A O 1
ATOM 710 N N . VAL A 1 90 ? 7.983 1.135 -0.814 1.00 96.38 90 VAL A N 1
ATOM 711 C CA . VAL A 1 90 ? 8.545 -0.083 -1.408 1.00 96.38 90 VAL A CA 1
ATOM 712 C C . VAL A 1 90 ? 8.129 -0.223 -2.868 1.00 96.38 90 VAL A C 1
ATOM 714 O O . VAL A 1 90 ? 8.966 -0.556 -3.704 1.00 96.38 90 VAL A O 1
ATOM 717 N N . ASN A 1 91 ? 6.868 0.055 -3.206 1.00 97.00 91 ASN A N 1
ATOM 718 C CA . ASN A 1 91 ? 6.391 0.002 -4.585 1.00 97.00 91 ASN A CA 1
ATOM 719 C C . ASN A 1 91 ? 7.101 1.032 -5.472 1.00 97.00 91 ASN A C 1
ATOM 721 O O . ASN A 1 91 ? 7.505 0.705 -6.588 1.00 97.00 91 ASN A O 1
ATOM 725 N N . ALA A 1 92 ? 7.310 2.253 -4.975 1.00 96.00 92 ALA A N 1
ATOM 726 C CA . ALA A 1 92 ? 8.052 3.281 -5.697 1.00 96.00 92 ALA A CA 1
ATOM 727 C C . ALA A 1 92 ? 9.494 2.831 -5.988 1.00 96.00 92 ALA A C 1
ATOM 729 O O . ALA A 1 92 ? 9.929 2.868 -7.139 1.00 96.00 92 ALA A O 1
ATOM 730 N N . VAL A 1 93 ? 10.203 2.309 -4.982 1.00 96.50 93 VAL A N 1
ATOM 731 C CA . VAL A 1 93 ? 11.581 1.811 -5.139 1.00 96.50 93 VAL A CA 1
ATOM 732 C C . VAL A 1 93 ? 11.647 0.586 -6.053 1.00 96.50 93 VAL A C 1
ATOM 734 O O . VAL A 1 93 ? 12.536 0.473 -6.893 1.00 96.50 93 VAL A O 1
ATOM 737 N N . PHE A 1 94 ? 10.715 -0.354 -5.913 1.00 97.19 94 PHE A N 1
ATOM 738 C CA . PHE A 1 94 ? 10.714 -1.570 -6.720 1.00 97.19 94 PHE A CA 1
ATOM 739 C C . PHE A 1 94 ? 10.355 -1.280 -8.181 1.00 97.19 94 PHE A C 1
ATOM 741 O O . PHE A 1 94 ? 11.018 -1.785 -9.087 1.00 97.19 94 PHE A O 1
ATOM 748 N N . SER A 1 95 ? 9.358 -0.424 -8.424 1.00 97.88 95 SER A N 1
ATOM 749 C CA . SER A 1 95 ? 8.991 -0.002 -9.777 1.00 97.88 95 SER A CA 1
ATOM 750 C C . SER A 1 95 ? 10.144 0.734 -10.466 1.00 97.88 95 SER A C 1
ATOM 752 O O . SER A 1 95 ? 10.462 0.401 -11.608 1.00 97.88 95 SER A O 1
ATOM 754 N N . SER A 1 96 ? 10.872 1.619 -9.770 1.00 96.75 96 SER A N 1
ATOM 755 C CA . SER A 1 96 ? 12.059 2.273 -10.342 1.00 96.75 96 SER A CA 1
ATOM 756 C C . SER A 1 96 ? 13.197 1.283 -10.615 1.00 96.75 96 SER A C 1
ATOM 758 O O . SER A 1 96 ? 13.864 1.372 -11.651 1.00 96.75 96 SER A O 1
ATOM 760 N N . ALA A 1 97 ? 13.388 0.296 -9.733 1.00 97.81 97 ALA A N 1
ATOM 761 C CA . ALA A 1 97 ? 14.398 -0.746 -9.893 1.00 97.81 97 ALA A CA 1
ATOM 762 C C . ALA A 1 97 ? 14.173 -1.591 -11.151 1.00 97.81 97 ALA A C 1
ATOM 764 O O . ALA A 1 97 ? 15.133 -2.085 -11.726 1.00 97.81 97 ALA A O 1
ATOM 765 N N . VAL A 1 98 ? 12.931 -1.763 -11.602 1.00 97.81 98 VAL A N 1
ATOM 766 C CA . VAL A 1 98 ? 12.616 -2.539 -12.814 1.00 97.81 98 VAL A CA 1
ATOM 767 C C . VAL A 1 98 ? 12.227 -1.662 -14.005 1.00 97.81 98 VAL A C 1
ATOM 769 O O . VAL A 1 98 ? 11.815 -2.188 -15.039 1.00 97.81 98 VAL A O 1
ATOM 772 N N . GLY A 1 99 ? 12.356 -0.336 -13.888 1.00 97.81 99 GLY A N 1
ATOM 773 C CA . GLY A 1 99 ? 11.999 0.602 -14.953 1.00 97.81 99 GLY A CA 1
ATOM 774 C C . GLY A 1 99 ? 10.503 0.587 -15.290 1.00 97.81 99 GLY A C 1
ATOM 775 O O . GLY A 1 99 ? 10.137 0.675 -16.459 1.00 97.81 99 GLY A O 1
ATOM 776 N N . ALA A 1 100 ? 9.642 0.414 -14.289 1.00 98.31 100 ALA A N 1
ATOM 777 C CA . ALA A 1 100 ? 8.185 0.469 -14.392 1.00 98.31 100 ALA A CA 1
ATOM 778 C C . ALA A 1 100 ? 7.630 1.785 -13.820 1.00 98.31 100 ALA A C 1
ATOM 780 O O . ALA A 1 100 ? 8.324 2.538 -13.139 1.00 98.31 100 ALA A O 1
ATOM 781 N N . CYS A 1 101 ? 6.349 2.053 -14.079 1.00 97.88 101 CYS A N 1
ATOM 782 C CA . CYS A 1 101 ? 5.592 3.044 -13.316 1.00 97.88 101 CYS A CA 1
ATOM 783 C C . CYS A 1 101 ? 5.028 2.395 -12.044 1.00 97.88 101 CYS A C 1
ATOM 785 O O . CYS A 1 101 ? 4.747 1.202 -12.036 1.00 97.88 101 CYS A O 1
ATOM 787 N N . GLU A 1 102 ? 4.757 3.190 -11.010 1.00 97.00 102 GLU A N 1
ATOM 788 C CA . GLU A 1 102 ? 4.086 2.740 -9.778 1.00 97.00 102 GLU A CA 1
ATOM 789 C C . GLU A 1 102 ? 2.704 2.108 -10.023 1.00 97.00 102 GLU A C 1
ATOM 791 O O . GLU A 1 102 ? 2.263 1.294 -9.215 1.00 97.00 102 GLU A O 1
ATOM 796 N N . CYS A 1 103 ? 2.025 2.469 -11.120 1.00 97.12 103 CYS A N 1
ATOM 797 C CA . CYS A 1 103 ? 0.755 1.857 -11.531 1.00 97.12 103 CYS A CA 1
ATOM 798 C C . CYS A 1 103 ? 0.926 0.571 -12.358 1.00 97.12 103 CYS A C 1
ATOM 800 O O . CYS A 1 103 ? -0.069 0.004 -12.794 1.00 97.12 103 CYS A O 1
ATOM 802 N N . TRP A 1 104 ? 2.165 0.165 -12.660 1.00 97.75 104 TRP A N 1
ATOM 803 C CA . TRP A 1 104 ? 2.515 -1.043 -13.424 1.00 97.75 104 TRP A CA 1
ATOM 804 C C . TRP A 1 104 ? 1.937 -1.134 -14.848 1.00 97.75 104 TRP A C 1
ATOM 806 O O . TRP A 1 104 ? 2.077 -2.155 -15.521 1.00 97.75 104 TRP A O 1
ATOM 816 N N . GLY A 1 105 ? 1.348 -0.041 -15.345 1.00 97.06 105 GLY A N 1
ATOM 817 C CA . GLY A 1 105 ? 0.629 0.002 -16.618 1.00 97.06 105 GLY A CA 1
ATOM 818 C C . GLY A 1 105 ? -0.834 -0.449 -16.530 1.00 97.06 105 GLY A C 1
ATOM 819 O O . GLY A 1 105 ? -1.490 -0.515 -17.565 1.00 97.06 105 GLY A O 1
ATOM 820 N N . ASP A 1 106 ? -1.355 -0.715 -15.330 1.00 97.81 106 ASP A N 1
ATOM 821 C CA . ASP A 1 106 ? -2.738 -1.169 -15.127 1.00 97.81 106 ASP A CA 1
ATOM 822 C C . ASP A 1 106 ? -3.762 -0.026 -15.207 1.00 97.81 106 ASP A C 1
ATOM 824 O O . ASP A 1 106 ? -4.950 -0.275 -15.404 1.00 97.81 106 ASP A O 1
ATOM 828 N N . ASP A 1 107 ? -3.310 1.228 -15.091 1.00 97.62 107 ASP A N 1
ATOM 829 C CA . ASP A 1 107 ? -4.151 2.423 -15.192 1.00 97.62 107 ASP A CA 1
ATOM 830 C C . ASP A 1 107 ? -3.930 3.173 -16.525 1.00 97.62 107 ASP A C 1
ATOM 832 O O . ASP A 1 107 ? -2.926 3.885 -16.682 1.00 97.62 107 ASP A O 1
ATOM 836 N N . PRO A 1 108 ? -4.877 3.082 -17.484 1.00 97.19 108 PRO A N 1
ATOM 837 C CA . PRO A 1 108 ? -4.819 3.815 -18.748 1.00 97.19 108 PRO A CA 1
ATOM 838 C C . PRO A 1 108 ? -4.863 5.339 -18.591 1.00 97.19 108 PRO A C 1
ATOM 840 O O . PRO A 1 108 ? -4.427 6.051 -19.495 1.00 97.19 108 PRO A O 1
ATOM 843 N N . GLN A 1 109 ? -5.397 5.850 -17.479 1.00 97.88 109 GLN A N 1
ATOM 844 C CA . GLN A 1 109 ? -5.508 7.282 -17.187 1.00 97.88 109 GLN A CA 1
ATOM 845 C C . GLN A 1 109 ? -4.372 7.790 -16.291 1.00 97.88 109 GLN A C 1
ATOM 847 O O . GLN A 1 109 ? -4.385 8.950 -15.885 1.00 97.88 109 GLN A O 1
ATOM 852 N N . CYS A 1 110 ? -3.356 6.961 -16.026 1.00 97.38 110 CYS A N 1
ATOM 853 C CA . CYS A 1 110 ? -2.235 7.344 -15.181 1.00 97.38 110 CYS A CA 1
ATOM 854 C C . CYS A 1 110 ? -1.537 8.604 -15.713 1.00 97.38 110 CYS A C 1
ATOM 856 O O . CYS A 1 110 ? -1.016 8.615 -16.832 1.00 97.38 110 CYS A O 1
ATOM 858 N N . GLU A 1 111 ? -1.433 9.632 -14.872 1.00 97.44 111 GLU A N 1
ATOM 859 C CA . GLU A 1 111 ? -0.818 10.919 -15.225 1.00 97.44 111 GLU A CA 1
ATOM 860 C C . GLU A 1 111 ? 0.661 10.790 -15.626 1.00 97.44 111 GLU A C 1
ATOM 862 O O . GLU A 1 111 ? 1.152 11.564 -16.448 1.00 97.44 111 GLU A O 1
ATOM 867 N N . LYS A 1 112 ? 1.366 9.785 -15.085 1.00 95.94 112 LYS A N 1
ATOM 868 C CA . LYS A 1 112 ? 2.796 9.545 -15.339 1.00 95.94 112 LYS A CA 1
ATOM 869 C C . LYS A 1 112 ? 3.050 8.762 -16.633 1.00 95.94 112 LYS A C 1
ATOM 871 O O . LYS A 1 112 ? 3.940 9.125 -17.395 1.00 95.94 112 LYS A O 1
ATOM 876 N N . CYS A 1 113 ? 2.311 7.673 -16.877 1.00 97.75 113 CYS A N 1
ATOM 877 C CA . CYS A 1 113 ? 2.634 6.723 -17.957 1.00 97.75 113 CYS A CA 1
ATOM 878 C C . CYS A 1 113 ? 1.496 6.409 -18.935 1.00 97.75 113 CYS A C 1
ATOM 880 O O . CYS A 1 113 ? 1.748 5.736 -19.934 1.00 97.75 113 CYS A O 1
ATOM 882 N N . ARG A 1 114 ?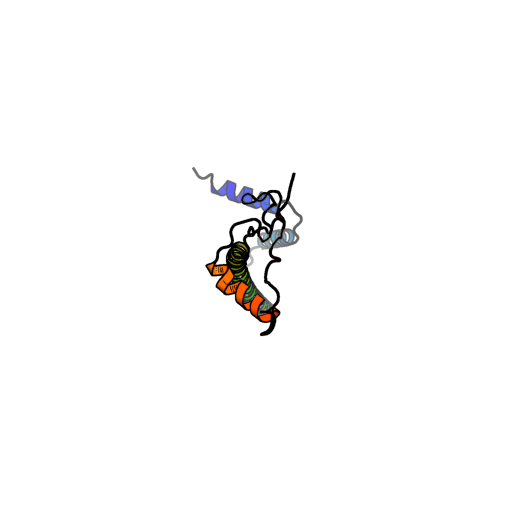 0.258 6.843 -18.658 1.00 97.50 114 ARG A N 1
ATOM 883 C CA . ARG A 1 114 ? -0.931 6.577 -19.491 1.00 97.50 114 ARG A CA 1
ATOM 884 C C . ARG A 1 114 ? -1.089 5.092 -19.866 1.00 97.50 114 ARG A C 1
ATOM 886 O O . ARG A 1 114 ? -1.261 4.749 -21.034 1.00 97.50 114 ARG A O 1
ATOM 893 N N . GLY A 1 115 ? -0.934 4.203 -18.884 1.00 96.88 115 GLY A N 1
ATOM 894 C CA . GLY A 1 115 ? -1.043 2.747 -19.053 1.00 96.88 115 GLY A CA 1
ATOM 895 C C . GLY A 1 115 ? 0.168 2.049 -19.685 1.00 96.88 115 GLY A C 1
ATOM 896 O O . GLY A 1 115 ? 0.142 0.839 -19.885 1.00 96.88 115 GLY A O 1
ATOM 897 N N . GLN A 1 116 ? 1.254 2.762 -20.000 1.00 97.56 116 GLN A N 1
ATOM 898 C CA . GLN A 1 116 ? 2.429 2.160 -20.654 1.00 97.56 116 GLN A CA 1
ATOM 899 C C . GLN A 1 116 ? 3.508 1.681 -19.672 1.00 97.56 116 GLN A C 1
ATOM 901 O O . GLN A 1 116 ? 4.517 1.119 -20.087 1.00 97.56 116 GLN A O 1
ATOM 906 N N . GLY A 1 117 ? 3.314 1.889 -18.369 1.00 97.38 117 GLY A N 1
ATOM 907 C CA . GLY A 1 117 ? 4.354 1.749 -17.349 1.00 97.38 117 GLY A CA 1
ATOM 908 C C . GLY A 1 117 ? 4.675 0.335 -16.874 1.00 97.38 117 GLY A C 1
ATOM 909 O O . GLY A 1 117 ? 4.795 0.124 -15.669 1.00 97.38 117 GLY A O 1
ATOM 910 N N . LYS A 1 118 ? 4.831 -0.611 -17.800 1.00 97.81 118 LYS A N 1
ATOM 911 C CA . LYS A 1 118 ? 5.247 -1.994 -17.518 1.00 97.81 118 LYS A CA 1
ATOM 912 C C . LYS A 1 118 ? 6.752 -2.075 -17.197 1.00 97.81 118 LYS A C 1
ATOM 914 O O . LYS A 1 118 ? 7.489 -1.152 -17.543 1.00 97.81 118 LYS A O 1
ATOM 919 N N . PRO A 1 119 ? 7.245 -3.165 -16.579 1.00 97.75 119 PRO A N 1
ATOM 920 C CA . PRO A 1 119 ? 8.682 -3.370 -16.374 1.00 97.75 119 PRO A CA 1
ATOM 921 C C . PRO A 1 119 ? 9.489 -3.228 -17.669 1.00 97.75 119 PRO A C 1
ATOM 923 O O . PRO A 1 119 ? 9.115 -3.781 -18.703 1.00 97.75 119 PRO A O 1
ATOM 926 N N . GLY A 1 120 ? 10.591 -2.482 -17.603 1.00 96.69 120 GLY A N 1
ATOM 927 C CA . GLY A 1 120 ? 11.450 -2.161 -18.744 1.00 96.69 120 GLY A CA 1
ATOM 928 C C . GLY A 1 120 ? 10.933 -1.053 -19.669 1.00 96.69 120 GLY A C 1
ATOM 929 O O . GLY A 1 120 ? 11.605 -0.746 -20.651 1.00 96.69 120 GLY A O 1
ATOM 930 N N . ALA A 1 121 ? 9.777 -0.440 -19.386 1.00 97.06 121 ALA A N 1
ATOM 931 C CA . ALA A 1 121 ? 9.259 0.682 -20.177 1.00 97.06 121 ALA A CA 1
ATOM 932 C C . ALA A 1 121 ? 10.075 1.974 -19.987 1.00 97.06 121 ALA A C 1
ATOM 934 O O . ALA A 1 121 ? 10.111 2.823 -20.877 1.00 97.06 121 ALA A O 1
ATOM 935 N N . PHE A 1 122 ? 10.736 2.120 -18.838 1.00 96.75 122 PHE A N 1
ATOM 936 C CA . PHE A 1 122 ? 11.536 3.284 -18.466 1.00 96.75 122 PHE A CA 1
ATOM 937 C C . PHE A 1 122 ? 12.967 2.899 -18.083 1.00 96.75 122 PHE A C 1
ATOM 939 O O . PHE A 1 122 ? 13.308 1.727 -17.919 1.00 96.75 122 PHE A O 1
ATOM 946 N N . ALA A 1 123 ? 13.814 3.917 -17.912 1.00 96.81 123 ALA A N 1
ATOM 947 C CA . ALA A 1 123 ? 15.171 3.733 -17.421 1.00 96.81 123 ALA A CA 1
ATOM 948 C C . ALA A 1 123 ? 15.166 3.133 -16.007 1.00 96.81 123 ALA A C 1
ATOM 950 O O . ALA A 1 123 ? 14.475 3.615 -15.111 1.00 96.81 123 ALA A O 1
ATOM 951 N N . ILE A 1 124 ? 15.969 2.089 -15.820 1.00 97.12 124 ILE A N 1
ATOM 952 C CA . ILE A 1 124 ? 16.143 1.418 -14.533 1.00 97.12 124 ILE A CA 1
ATOM 953 C C . ILE A 1 124 ? 17.039 2.257 -13.624 1.00 97.12 124 ILE A C 1
ATOM 955 O O . ILE A 1 124 ? 18.142 2.646 -14.020 1.00 97.12 124 ILE A O 1
ATOM 959 N N . GLN A 1 125 ? 16.608 2.447 -12.376 1.00 96.81 125 GLN A N 1
ATOM 960 C CA . GLN A 1 125 ? 17.469 2.979 -11.327 1.00 96.81 125 GLN A CA 1
ATOM 961 C C . GLN A 1 125 ? 18.476 1.909 -10.887 1.00 96.81 125 GLN A C 1
ATOM 963 O O . GLN A 1 125 ? 18.128 0.920 -10.234 1.00 96.81 125 GLN A O 1
ATOM 968 N N . GLN A 1 126 ? 19.738 2.101 -11.270 1.00 96.25 126 GLN A N 1
ATOM 969 C CA . GLN A 1 126 ? 20.782 1.082 -11.155 1.00 96.25 126 GLN A CA 1
ATOM 970 C C . GLN A 1 126 ? 21.062 0.681 -9.708 1.00 96.25 126 GLN A C 1
ATOM 972 O O . GLN A 1 126 ? 21.239 -0.503 -9.428 1.00 96.25 126 GLN A O 1
ATOM 977 N N . GLU A 1 127 ? 21.063 1.636 -8.782 1.00 95.31 127 GLU A N 1
ATOM 978 C CA . GLU A 1 127 ? 21.322 1.383 -7.365 1.00 95.31 127 GLU A CA 1
ATOM 979 C C . GLU A 1 127 ? 20.244 0.464 -6.773 1.00 95.31 127 GLU A C 1
ATOM 981 O O . GLU A 1 127 ? 20.558 -0.549 -6.143 1.00 95.31 127 GLU A O 1
ATOM 986 N N . ALA A 1 128 ? 18.971 0.764 -7.049 1.00 93.38 128 ALA A N 1
ATOM 987 C CA . ALA A 1 128 ? 17.837 -0.022 -6.574 1.00 93.38 128 ALA A CA 1
ATOM 988 C C . ALA A 1 128 ? 17.812 -1.422 -7.214 1.00 93.38 128 ALA A C 1
ATOM 990 O O . ALA A 1 128 ? 17.614 -2.421 -6.520 1.00 93.38 128 ALA A O 1
ATOM 991 N N . PHE A 1 129 ? 18.100 -1.527 -8.516 1.00 96.38 129 PHE A N 1
ATOM 992 C CA . PHE A 1 129 ? 18.210 -2.817 -9.201 1.00 96.38 129 PHE A CA 1
ATOM 993 C C . PHE A 1 129 ? 19.318 -3.698 -8.610 1.00 96.38 129 PHE A C 1
ATOM 995 O O . PHE A 1 129 ? 19.110 -4.888 -8.355 1.00 96.38 129 PHE A O 1
ATOM 1002 N N . GLN A 1 130 ? 20.500 -3.128 -8.361 1.00 95.88 130 GLN A N 1
ATOM 1003 C CA . GLN A 1 130 ? 21.628 -3.862 -7.790 1.00 95.88 130 GLN A CA 1
ATOM 1004 C C . GLN A 1 130 ? 21.359 -4.338 -6.364 1.00 95.88 130 GLN A C 1
ATOM 1006 O O . GLN A 1 130 ? 21.794 -5.435 -6.013 1.00 95.88 130 GLN A O 1
ATOM 1011 N N . TYR A 1 131 ? 20.658 -3.536 -5.564 1.00 94.44 131 TYR A N 1
ATOM 1012 C CA . TYR A 1 131 ? 20.365 -3.869 -4.176 1.00 94.44 131 TYR A CA 1
ATOM 1013 C C . TYR A 1 131 ? 19.224 -4.888 -4.044 1.00 94.44 131 TYR A C 1
ATOM 1015 O O . TYR A 1 131 ? 19.375 -5.874 -3.327 1.00 94.44 131 TYR A O 1
ATOM 1023 N N . TYR A 1 132 ? 18.106 -4.698 -4.755 1.00 92.44 132 TYR A N 1
ATOM 1024 C CA . TYR A 1 132 ? 16.896 -5.510 -4.565 1.00 92.44 132 TYR A CA 1
ATOM 1025 C C . TYR A 1 132 ? 16.739 -6.653 -5.578 1.00 92.44 132 TYR A C 1
ATOM 1027 O O . TYR A 1 132 ? 16.335 -7.752 -5.205 1.00 92.44 132 TYR A O 1
ATOM 1035 N N . ILE A 1 133 ? 17.064 -6.430 -6.855 1.00 94.31 133 ILE A N 1
ATOM 1036 C CA . ILE A 1 133 ? 16.759 -7.388 -7.935 1.00 94.31 133 ILE A CA 1
ATOM 1037 C C . ILE A 1 133 ? 17.920 -8.353 -8.179 1.00 94.31 133 ILE A C 1
ATOM 1039 O O . ILE A 1 133 ? 17.733 -9.569 -8.270 1.00 94.31 133 ILE A O 1
ATOM 1043 N N . ARG A 1 134 ? 19.149 -7.830 -8.263 1.00 93.31 134 ARG A N 1
ATOM 1044 C CA . ARG A 1 134 ? 20.343 -8.624 -8.590 1.00 93.31 134 ARG A CA 1
ATOM 1045 C C . ARG A 1 134 ? 20.577 -9.808 -7.637 1.00 93.31 134 ARG A C 1
ATOM 1047 O O . ARG A 1 134 ? 20.941 -10.870 -8.145 1.00 93.31 134 ARG A O 1
ATOM 1054 N N . PRO A 1 135 ? 20.381 -9.701 -6.306 1.00 93.06 135 PRO A N 1
ATOM 1055 C CA . PRO A 1 135 ? 20.539 -10.847 -5.410 1.00 93.06 135 PRO A CA 1
ATOM 1056 C C . PRO A 1 135 ? 19.535 -11.968 -5.702 1.00 93.06 135 PRO A C 1
ATOM 1058 O O . PRO A 1 135 ? 19.925 -13.133 -5.745 1.00 93.06 135 PRO A O 1
ATOM 1061 N N . ALA A 1 136 ? 18.276 -11.619 -5.985 1.00 91.12 136 ALA A N 1
ATOM 1062 C CA . ALA A 1 136 ? 17.238 -12.591 -6.323 1.00 91.12 136 ALA A CA 1
ATOM 1063 C C . ALA A 1 136 ? 17.554 -13.326 -7.637 1.00 91.12 136 ALA A C 1
ATOM 1065 O O . ALA A 1 136 ? 17.435 -14.549 -7.710 1.00 91.12 136 ALA A O 1
ATOM 1066 N N . LEU A 1 137 ? 18.045 -12.605 -8.654 1.00 91.38 137 LEU A N 1
ATOM 1067 C CA . LEU A 1 137 ? 18.476 -13.216 -9.917 1.00 91.38 137 LEU A CA 1
ATOM 1068 C C . LEU A 1 137 ? 19.661 -14.172 -9.724 1.00 91.38 137 LEU A C 1
ATOM 1070 O O . LEU A 1 137 ? 19.647 -15.278 -10.262 1.00 91.38 137 LEU A O 1
ATOM 1074 N N . LYS A 1 138 ? 20.659 -13.788 -8.916 1.00 90.56 138 LYS A N 1
ATOM 1075 C CA . LYS A 1 138 ? 21.800 -14.661 -8.585 1.00 90.56 138 LYS A CA 1
ATOM 1076 C C . LYS A 1 138 ? 21.358 -15.945 -7.885 1.00 90.56 138 LYS A C 1
ATOM 1078 O O . LYS A 1 138 ? 21.879 -17.012 -8.190 1.00 90.56 138 LYS A O 1
ATOM 1083 N N . GLN A 1 139 ? 20.387 -15.856 -6.977 1.00 87.00 139 GLN A N 1
ATOM 1084 C CA . GLN A 1 139 ? 19.854 -17.026 -6.282 1.00 87.00 139 GLN A CA 1
ATOM 1085 C C . GLN A 1 139 ? 19.169 -18.006 -7.246 1.00 87.00 139 GLN A C 1
ATOM 1087 O O . GLN A 1 139 ? 19.320 -19.215 -7.090 1.00 87.00 139 GLN A O 1
ATOM 1092 N N . GLN A 1 140 ? 18.453 -17.506 -8.258 1.00 83.25 140 GLN A N 1
ATOM 1093 C CA . GLN A 1 140 ? 17.796 -18.359 -9.254 1.00 83.25 140 GLN A CA 1
ATOM 1094 C C . GLN A 1 140 ? 18.760 -18.987 -10.265 1.00 83.25 140 GLN A C 1
ATOM 1096 O O . GLN A 1 140 ? 18.471 -20.056 -10.799 1.00 83.25 140 GLN A O 1
ATOM 1101 N N . GLN A 1 141 ? 19.892 -18.340 -10.546 1.00 77.19 141 GLN A N 1
ATOM 1102 C CA . GLN A 1 141 ? 20.856 -18.828 -11.536 1.00 77.19 141 GLN A CA 1
ATOM 1103 C C . GLN A 1 141 ? 21.787 -19.926 -10.997 1.00 77.19 141 GLN A C 1
ATOM 1105 O O . GLN A 1 141 ? 22.417 -20.615 -11.800 1.00 77.19 141 GLN A O 1
ATOM 1110 N N . GLY A 1 142 ? 21.836 -20.144 -9.674 1.00 60.81 142 GLY A N 1
ATOM 1111 C CA . GLY A 1 142 ? 22.781 -21.071 -9.042 1.00 60.81 142 GLY A CA 1
ATOM 1112 C C . GLY A 1 142 ? 24.250 -20.699 -9.327 1.00 60.81 142 GLY A C 1
ATOM 1113 O O . GLY A 1 142 ? 24.527 -19.762 -10.075 1.00 60.81 142 GLY A O 1
ATOM 1114 N N . PRO A 1 143 ? 25.235 -21.409 -8.757 1.00 58.53 143 PRO A N 1
ATOM 1115 C CA . PRO A 1 143 ? 26.650 -21.179 -9.066 1.00 58.53 143 PRO A CA 1
ATOM 1116 C C . PRO A 1 143 ? 27.091 -21.661 -10.470 1.00 58.53 143 PRO A C 1
ATOM 1118 O O . PRO A 1 143 ? 28.288 -21.740 -10.721 1.00 58.53 143 PRO A O 1
ATOM 1121 N N . GLU A 1 144 ? 26.184 -21.985 -11.402 1.00 55.22 144 GLU A N 1
ATOM 1122 C CA . GLU A 1 144 ? 26.551 -22.737 -12.611 1.00 55.22 144 GLU A CA 1
ATOM 1123 C C . GLU A 1 144 ? 25.704 -22.392 -13.849 1.00 55.22 144 GLU A C 1
ATOM 1125 O O . GLU A 1 144 ? 25.012 -23.247 -14.389 1.00 55.22 144 GLU A O 1
ATOM 1130 N N . LYS A 1 145 ? 25.763 -21.143 -14.340 1.00 52.16 145 LYS A N 1
ATOM 1131 C CA . LYS A 1 145 ? 25.429 -20.812 -15.749 1.00 52.16 145 LYS A CA 1
ATOM 1132 C C . LYS A 1 145 ? 26.308 -19.704 -16.345 1.00 52.16 145 LYS A C 1
ATOM 1134 O O . LYS A 1 145 ? 25.864 -18.946 -17.202 1.00 52.16 145 LYS A O 1
ATOM 1139 N N . GLU A 1 146 ? 27.581 -19.637 -15.965 1.00 51.00 146 GLU A N 1
ATOM 1140 C CA . GLU A 1 146 ? 28.552 -18.696 -16.553 1.00 51.00 146 GLU A CA 1
ATOM 1141 C C . GLU A 1 146 ? 29.267 -19.262 -17.801 1.00 51.00 146 GLU A C 1
ATOM 1143 O O . GLU A 1 146 ? 30.459 -19.049 -17.996 1.00 51.00 146 GLU A O 1
ATOM 1148 N N . GLN A 1 147 ? 28.564 -20.017 -18.660 1.00 54.12 147 GLN A N 1
ATOM 1149 C CA . GLN A 1 147 ? 29.138 -20.524 -19.925 1.00 54.12 147 GLN A CA 1
ATOM 1150 C C . GLN A 1 147 ? 28.241 -20.420 -21.170 1.00 54.12 147 GLN A C 1
ATOM 1152 O O . GLN A 1 147 ? 28.676 -20.796 -22.253 1.00 54.12 147 GLN A O 1
ATOM 1157 N N . LEU A 1 148 ? 27.031 -19.855 -21.098 1.00 53.91 148 LEU A N 1
ATOM 1158 C CA . LEU A 1 148 ? 26.145 -19.754 -22.272 1.00 53.91 148 LEU A CA 1
ATOM 1159 C C . LEU A 1 148 ? 25.593 -18.338 -22.461 1.00 53.91 148 LEU A C 1
ATOM 1161 O O . LEU A 1 148 ? 24.390 -18.111 -22.431 1.00 53.91 148 LEU A O 1
ATOM 1165 N N . ALA A 1 149 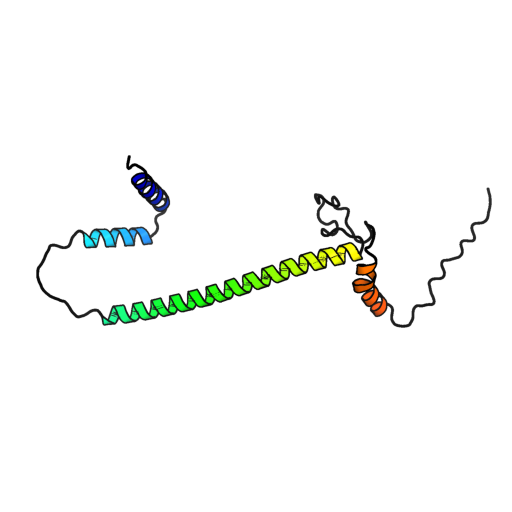? 26.491 -17.377 -22.672 1.00 49.97 149 ALA A N 1
ATOM 1166 C CA . ALA A 1 149 ? 26.150 -16.101 -23.299 1.00 49.97 149 ALA A CA 1
ATOM 1167 C C . ALA A 1 149 ? 27.367 -15.502 -24.022 1.00 49.97 149 ALA A C 1
ATOM 1169 O O . ALA A 1 149 ? 27.718 -14.342 -23.824 1.00 49.97 149 ALA A O 1
ATOM 1170 N N . GLN A 1 150 ? 28.024 -16.287 -24.881 1.00 54.50 150 GLN A N 1
ATOM 1171 C CA . GLN A 1 150 ? 28.652 -15.654 -26.038 1.00 54.50 150 GLN A CA 1
ATOM 1172 C C . GLN A 1 150 ? 27.512 -15.307 -27.007 1.00 54.50 150 GLN A C 1
ATOM 1174 O O . GLN A 1 150 ? 26.774 -16.217 -27.396 1.00 54.50 150 GLN A O 1
ATOM 1179 N N . PRO A 1 151 ? 27.300 -14.030 -27.372 1.00 52.00 151 PRO A N 1
ATOM 1180 C CA . PRO A 1 151 ? 26.388 -13.722 -28.465 1.00 52.00 151 PRO A CA 1
ATOM 1181 C C . PRO A 1 151 ? 26.914 -14.419 -29.730 1.00 52.00 151 PRO A C 1
ATOM 1183 O O . PRO A 1 151 ? 28.133 -14.432 -29.931 1.00 52.00 151 PRO A O 1
ATOM 1186 N N . PRO A 1 152 ? 26.057 -15.003 -30.592 1.00 47.66 152 PRO A N 1
ATOM 1187 C CA . PRO A 1 152 ? 26.525 -15.501 -31.875 1.00 47.66 152 PRO A CA 1
ATOM 1188 C C . PRO A 1 152 ? 27.196 -14.341 -32.613 1.00 47.66 152 PRO A C 1
ATOM 1190 O O . PRO A 1 152 ? 26.578 -13.306 -32.873 1.00 47.66 152 PRO A O 1
ATOM 1193 N N . SER A 1 153 ? 28.481 -14.503 -32.919 1.00 57.31 153 SER A N 1
ATOM 1194 C CA . SER A 1 153 ? 29.190 -13.649 -33.856 1.00 57.31 153 SER A CA 1
ATOM 1195 C C . SER A 1 153 ? 28.452 -13.733 -35.190 1.00 57.31 153 SER A C 1
ATOM 1197 O O . SER A 1 153 ? 28.510 -14.737 -35.893 1.00 57.31 153 SER A O 1
ATOM 1199 N N . SER A 1 154 ? 27.685 -12.691 -35.510 1.00 48.25 154 SER A N 1
ATOM 1200 C CA . SER A 1 154 ? 26.999 -12.583 -36.796 1.00 48.25 154 SER A CA 1
ATOM 1201 C C . SER A 1 154 ? 28.026 -12.668 -37.931 1.00 48.25 154 SER A C 1
ATOM 1203 O O . SER A 1 154 ? 28.938 -11.836 -37.971 1.00 48.25 154 SER A O 1
ATOM 1205 N N . PRO A 1 155 ? 27.899 -13.619 -38.877 1.00 53.53 155 PRO A N 1
ATOM 1206 C CA . PRO A 1 155 ? 28.755 -13.689 -40.046 1.00 53.53 155 PRO A CA 1
ATOM 1207 C C . PRO A 1 155 ? 28.079 -13.055 -41.268 1.00 53.53 155 PRO A C 1
ATOM 1209 O O . PRO A 1 155 ? 28.378 -13.452 -42.391 1.00 53.53 155 PRO A O 1
ATOM 1212 N N . PHE A 1 156 ? 27.180 -12.075 -41.107 1.00 45.59 156 PHE A N 1
ATOM 1213 C CA . PHE A 1 156 ? 26.630 -11.350 -42.259 1.00 45.59 156 PHE A CA 1
ATOM 1214 C C . PHE A 1 156 ? 27.641 -10.331 -42.808 1.00 45.59 156 PHE A C 1
ATOM 1216 O O . PHE A 1 156 ? 27.491 -9.116 -42.706 1.00 45.59 156 PHE A O 1
ATOM 1223 N N . LYS A 1 157 ? 28.691 -10.877 -43.425 1.00 49.59 157 LYS A N 1
ATOM 1224 C CA . LYS A 1 157 ? 29.369 -10.305 -44.585 1.00 49.59 157 LYS A CA 1
ATOM 1225 C C . LYS A 1 157 ? 28.699 -10.891 -45.829 1.00 49.59 157 LYS A C 1
ATOM 1227 O O . LYS A 1 157 ? 28.740 -12.103 -46.009 1.00 49.59 157 LYS A O 1
ATOM 1232 N N . GLY A 1 158 ? 28.175 -10.045 -46.715 1.00 45.12 158 GLY A N 1
ATOM 1233 C CA . GLY A 1 158 ? 28.009 -10.426 -48.120 1.00 45.12 158 GLY A CA 1
ATOM 1234 C C . GLY A 1 158 ? 26.770 -9.895 -48.835 1.00 45.12 158 GLY A C 1
ATOM 1235 O O . GLY A 1 158 ? 25.683 -10.423 -48.655 1.00 45.12 158 GLY A O 1
ATOM 1236 N N . ALA A 1 159 ? 27.020 -8.931 -49.727 1.00 43.59 159 ALA A N 1
ATOM 1237 C CA . ALA A 1 159 ? 26.533 -8.873 -51.111 1.00 43.59 159 ALA A CA 1
ATOM 1238 C C . ALA A 1 159 ? 25.011 -8.932 -51.372 1.00 43.59 159 ALA A C 1
ATOM 1240 O O . ALA A 1 159 ? 24.419 -10.008 -51.418 1.00 43.59 159 ALA A O 1
ATOM 1241 N N . ARG A 1 160 ? 24.414 -7.805 -51.774 1.00 45.91 160 ARG A N 1
ATOM 1242 C CA . ARG A 1 160 ? 24.413 -7.271 -53.152 1.00 45.91 160 ARG A CA 1
ATOM 1243 C C . ARG A 1 160 ? 24.048 -5.793 -53.138 1.00 45.91 160 ARG A C 1
ATOM 1245 O O . ARG A 1 160 ? 23.264 -5.408 -52.247 1.00 45.91 160 ARG A O 1
#

Sequence (160 aa):
MNTSNDNLMAALMEQMGGNNNPKMEMLAKILAQQNNQPQNTAQPQPANGDKYKGQARKLMALNKELKDKLLLLKKQKEQLLQYLDYFIEVNAVFSSAVGACECWGDDPQCEKCRGQGKPGAFAIQQEAFQYYIRPALKQQQGPEKEQLAQPPSSPFKGAR

Secondary structure (DSSP, 8-state):
---HHHHHHHHHHHHHSSS--HHHHHHHHHHHHHTT------------HHHHHHHHHHHHHHHHHHHHHHHHHHHHHHHHHHHHHHHHHHHHHHHHHTT--TTTT--TT-TTTTT---TTSS---HHHIIIIIHHHHHHHHTT--TTS-PPP--------